Protein AF-A0A7S2RA54-F1 (afdb_monomer_lite)

Foldseek 3Di:
DDWDKDWDADVPDDPPDTDIDTPFDFDDDDDPDPPPVDPGDDLCVQKPQDPVDLFKIKGWTADPPPRDIDIDIDGDPDSVVSVVVVVVSVVVNVVNVVVVVVVVVVVVVVVVVVVVVVVVPPPDDDDDD

Organism: NCBI:txid49252

Radius of gyration: 25.5 Å; chains: 1; bounding box: 64×35×82 Å

InterPro domains:
  IPR011993 PH-like domain superfamily [G3DSA:2.30.29.30] (13-99)
  IPR012466 NECAP, PHear domain [PF07933] (18-115)

Structure (mmCIF, N/CA/C/O backbone):
data_AF-A0A7S2RA54-F1
#
_entry.id   AF-A0A7S2RA54-F1
#
loop_
_atom_site.group_PDB
_atom_site.id
_atom_site.type_symbol
_atom_site.label_atom_id
_atom_site.label_alt_id
_atom_site.label_comp_id
_atom_site.label_asym_id
_atom_site.label_entity_id
_atom_site.label_seq_id
_atom_site.pdbx_PDB_ins_code
_atom_site.Cartn_x
_atom_site.Cartn_y
_atom_site.Cartn_z
_atom_site.occupancy
_atom_site.B_iso_or_equiv
_atom_site.auth_seq_id
_atom_site.auth_comp_id
_atom_site.auth_asym_id
_atom_site.auth_atom_id
_atom_site.pdbx_PDB_model_num
ATOM 1 N N . LEU A 1 1 ? -6.257 4.579 -1.940 1.00 88.12 1 LEU A N 1
ATOM 2 C CA . LEU A 1 1 ? -6.079 4.440 -3.407 1.00 88.12 1 LEU A CA 1
ATOM 3 C C . LEU A 1 1 ? -4.590 4.332 -3.689 1.00 88.12 1 LEU A C 1
ATOM 5 O O . LEU A 1 1 ? -3.858 5.202 -3.241 1.00 88.12 1 LEU A O 1
ATOM 9 N N . ILE A 1 2 ? -4.148 3.2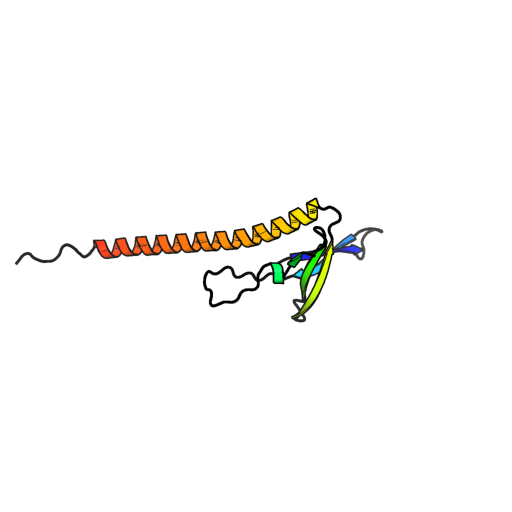96 -4.398 1.00 92.00 2 ILE A N 1
ATOM 10 C CA . ILE A 1 2 ? -2.785 3.238 -4.946 1.00 92.00 2 ILE A CA 1
ATOM 11 C C . ILE A 1 2 ? -2.874 3.563 -6.435 1.00 92.00 2 ILE A C 1
ATOM 13 O O . ILE A 1 2 ? -3.688 2.974 -7.147 1.00 92.00 2 ILE A O 1
ATOM 17 N N . GLN A 1 3 ? -2.046 4.496 -6.898 1.00 93.44 3 GLN A N 1
ATOM 18 C CA . GLN A 1 3 ? -1.928 4.859 -8.307 1.00 93.44 3 GLN A CA 1
ATOM 19 C C . GLN A 1 3 ? -0.550 4.441 -8.809 1.00 93.44 3 GLN A C 1
ATOM 21 O O . GLN A 1 3 ? 0.469 4.825 -8.239 1.00 93.44 3 GLN A O 1
ATOM 26 N N . LEU A 1 4 ? -0.527 3.642 -9.870 1.00 92.38 4 LEU A N 1
ATOM 27 C CA . LEU A 1 4 ? 0.692 3.277 -10.573 1.00 92.38 4 LEU A CA 1
ATOM 28 C C . LEU A 1 4 ? 0.856 4.260 -11.728 1.00 92.38 4 LEU A C 1
ATOM 30 O O . LEU A 1 4 ? 0.051 4.266 -12.661 1.00 92.38 4 LEU A O 1
ATOM 34 N N . MET A 1 5 ? 1.871 5.112 -11.632 1.00 93.44 5 MET A N 1
ATOM 35 C CA . MET A 1 5 ? 2.207 6.111 -12.644 1.00 93.44 5 MET A CA 1
ATOM 36 C C . MET A 1 5 ? 3.372 5.606 -13.495 1.00 93.44 5 MET A C 1
ATOM 38 O O . MET A 1 5 ? 4.239 4.878 -13.012 1.00 93.44 5 MET A O 1
ATOM 42 N N . THR A 1 6 ? 3.395 5.992 -14.764 1.00 93.12 6 THR A N 1
ATOM 43 C CA . THR A 1 6 ? 4.488 5.699 -15.693 1.00 93.12 6 THR A CA 1
ATOM 44 C C . THR A 1 6 ? 4.823 6.940 -16.506 1.00 93.12 6 THR A C 1
ATOM 46 O O . THR A 1 6 ? 3.965 7.803 -16.698 1.00 93.12 6 THR A O 1
ATOM 49 N N . ASP A 1 7 ? 6.053 7.023 -16.995 1.00 94.56 7 ASP A N 1
ATOM 50 C CA . ASP A 1 7 ? 6.456 8.076 -17.914 1.00 94.56 7 ASP A CA 1
ATOM 51 C C . ASP A 1 7 ? 6.153 7.646 -19.349 1.00 94.56 7 ASP A C 1
ATOM 53 O O . ASP A 1 7 ? 6.483 6.536 -19.773 1.00 94.56 7 ASP A O 1
ATOM 57 N N . ARG A 1 8 ? 5.547 8.544 -20.123 1.00 92.69 8 ARG A N 1
ATOM 58 C CA . ARG A 1 8 ? 5.354 8.372 -21.567 1.00 92.69 8 ARG A CA 1
ATOM 59 C C . ARG A 1 8 ? 5.936 9.559 -22.334 1.00 92.69 8 ARG A C 1
ATOM 61 O O . ARG A 1 8 ? 6.012 10.651 -21.772 1.00 92.69 8 ARG A O 1
ATOM 68 N N . PRO A 1 9 ? 6.335 9.394 -23.606 1.00 94.12 9 PRO A N 1
ATOM 69 C CA . PRO A 1 9 ? 6.763 10.517 -24.434 1.00 94.12 9 PRO A CA 1
ATOM 70 C C . PRO A 1 9 ? 5.673 11.589 -24.521 1.00 94.12 9 PRO A C 1
ATOM 72 O O . PRO A 1 9 ? 4.510 11.280 -24.792 1.00 94.12 9 PRO A O 1
ATOM 75 N N . LYS A 1 10 ? 6.049 12.849 -24.303 1.00 94.38 10 LYS A N 1
ATOM 76 C CA . LYS A 1 10 ? 5.114 13.971 -24.350 1.00 94.38 10 LYS A CA 1
ATOM 77 C C . LYS A 1 10 ? 4.795 14.327 -25.799 1.00 94.38 10 LYS A C 1
ATOM 79 O O . LYS A 1 10 ? 5.676 14.711 -26.571 1.00 94.38 10 LYS A O 1
ATOM 84 N N . VAL A 1 11 ? 3.519 14.241 -26.168 1.00 91.88 11 VAL A N 1
ATOM 85 C CA . VAL A 1 11 ? 3.065 14.590 -27.520 1.00 91.88 11 VAL A CA 1
ATOM 86 C C . VAL A 1 11 ? 3.261 16.093 -27.746 1.00 91.88 11 VAL A C 1
ATOM 88 O O . VAL A 1 11 ? 2.742 16.914 -26.995 1.00 91.88 11 VAL A O 1
ATOM 91 N N . GLY A 1 12 ? 4.035 16.455 -28.773 1.00 91.56 12 GLY A N 1
ATOM 92 C CA . GLY A 1 12 ? 4.329 17.852 -29.118 1.00 91.56 12 GLY A CA 1
ATOM 93 C C . GLY A 1 12 ? 5.389 18.536 -28.245 1.00 91.56 12 GLY A C 1
ATOM 94 O O . GLY A 1 12 ? 5.588 19.742 -28.375 1.00 91.56 12 GLY A O 1
ATOM 95 N N . GLY A 1 13 ? 6.068 17.804 -27.357 1.00 91.19 13 GLY A N 1
ATOM 96 C CA . GLY A 1 13 ? 7.206 18.328 -26.602 1.00 91.19 13 GLY A CA 1
ATOM 97 C C . GLY A 1 13 ? 8.540 18.213 -27.362 1.00 91.19 13 GLY A C 1
ATOM 98 O O . GLY A 1 13 ? 8.612 17.537 -28.392 1.00 91.19 13 GLY A O 1
ATOM 99 N N . PRO A 1 14 ? 9.621 18.846 -26.864 1.00 93.62 14 PRO A N 1
ATOM 100 C CA . PRO A 1 14 ? 10.966 18.653 -27.404 1.00 93.62 14 PRO A CA 1
ATOM 101 C C . PRO A 1 14 ? 11.373 17.167 -27.428 1.00 93.62 14 PRO A C 1
ATOM 103 O O . PRO A 1 14 ? 10.894 16.397 -26.583 1.00 93.62 14 PRO A O 1
ATOM 106 N N . PRO A 1 15 ? 12.278 16.748 -28.336 1.00 92.06 15 PRO A N 1
ATOM 107 C CA . PRO A 1 15 ? 12.786 15.379 -28.368 1.00 92.06 15 PRO A CA 1
ATOM 108 C C . PRO A 1 15 ? 13.310 14.943 -26.995 1.00 92.06 15 PRO A C 1
ATOM 110 O O . PRO A 1 15 ? 14.127 15.632 -26.389 1.00 92.06 15 PRO A O 1
ATOM 113 N N . GLY A 1 16 ? 12.812 13.810 -26.499 1.00 91.00 16 GLY A N 1
ATOM 114 C CA . GLY A 1 16 ? 13.170 13.273 -25.182 1.00 91.00 16 GLY A CA 1
ATOM 115 C C . GLY A 1 16 ? 12.330 13.786 -24.007 1.00 91.00 16 GLY A C 1
ATOM 116 O O . GLY A 1 16 ? 12.531 13.317 -22.892 1.00 91.00 16 GLY A O 1
ATOM 117 N N . SER A 1 17 ? 11.376 14.700 -24.218 1.00 93.44 17 SER A N 1
ATOM 118 C CA . SER A 1 17 ? 10.458 15.111 -23.147 1.00 93.44 17 SER A CA 1
ATOM 119 C C . SER A 1 17 ? 9.436 14.017 -22.814 1.00 93.44 17 SER A C 1
ATOM 121 O O . SER A 1 17 ? 8.819 13.421 -23.701 1.00 93.44 17 SER A O 1
ATOM 123 N N . THR A 1 18 ? 9.249 13.762 -21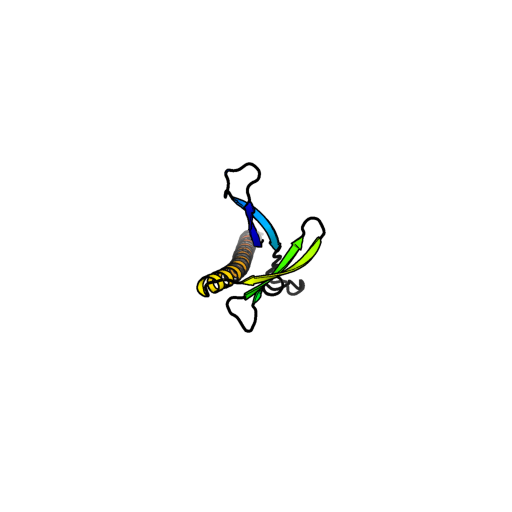.520 1.00 95.19 18 THR A N 1
ATOM 124 C CA . THR A 1 18 ? 8.277 12.803 -20.987 1.00 95.19 18 THR A CA 1
ATOM 125 C C . THR A 1 18 ? 7.203 13.509 -20.166 1.00 95.19 18 THR A C 1
ATOM 127 O O . THR A 1 18 ? 7.368 14.648 -19.723 1.00 95.19 18 THR A O 1
ATOM 130 N N . GLU A 1 19 ? 6.073 12.839 -19.984 1.00 94.69 19 GLU A N 1
ATOM 131 C CA . GLU A 1 19 ? 5.015 13.236 -19.063 1.00 94.69 19 GLU A CA 1
ATOM 132 C C . GLU A 1 19 ? 4.550 12.039 -18.235 1.00 94.69 19 GLU A C 1
ATOM 134 O O . GLU A 1 19 ? 4.594 10.896 -18.698 1.00 94.69 19 GLU A O 1
ATOM 139 N N . GLN A 1 20 ? 4.072 12.316 -17.022 1.00 95.19 20 GLN A N 1
ATOM 140 C CA . GLN A 1 20 ? 3.481 11.285 -16.184 1.00 95.19 20 GLN A CA 1
ATOM 141 C C . GLN A 1 20 ? 2.089 10.919 -16.681 1.00 95.19 20 GLN A C 1
ATOM 143 O O . GLN A 1 20 ? 1.250 11.773 -16.970 1.00 95.19 20 GLN A O 1
ATOM 148 N N . HIS A 1 21 ? 1.832 9.622 -16.720 1.00 94.12 21 HIS A N 1
ATOM 149 C CA . HIS A 1 21 ? 0.569 9.047 -17.123 1.00 94.12 21 HIS A CA 1
ATOM 150 C C . HIS A 1 21 ? 0.131 7.987 -16.120 1.00 94.12 21 HIS A C 1
ATOM 152 O O . HIS A 1 21 ? 0.930 7.170 -15.658 1.00 94.12 21 HIS A O 1
ATOM 158 N N . LEU A 1 22 ? -1.161 7.984 -15.805 1.00 92.62 22 LEU A N 1
ATOM 159 C CA . LEU A 1 22 ? -1.756 6.965 -14.958 1.00 92.62 22 LEU A CA 1
ATOM 160 C C . LEU A 1 22 ? -1.797 5.632 -15.705 1.00 92.62 22 LEU A C 1
ATOM 162 O O . LEU A 1 22 ? -2.535 5.472 -16.671 1.00 92.62 22 LEU A O 1
ATOM 166 N N . PHE A 1 23 ? -1.017 4.666 -15.240 1.00 91.44 23 PHE A N 1
ATOM 167 C CA . PHE A 1 23 ? -0.977 3.332 -15.822 1.00 91.44 23 PHE A CA 1
ATOM 168 C C . PHE A 1 23 ? -2.084 2.436 -15.263 1.00 91.44 23 PHE A C 1
ATOM 170 O O . PHE A 1 23 ? -2.803 1.799 -16.027 1.00 91.44 23 PHE A O 1
ATOM 177 N N . ALA A 1 24 ? -2.234 2.394 -13.936 1.00 91.69 24 ALA A N 1
ATOM 178 C CA . ALA A 1 24 ? -3.237 1.562 -13.276 1.00 91.69 24 ALA A CA 1
ATOM 179 C C . ALA A 1 24 ? -3.608 2.083 -11.882 1.00 91.69 24 ALA A C 1
ATOM 181 O O . ALA A 1 24 ? -2.867 2.853 -11.268 1.00 91.69 24 ALA A O 1
ATOM 182 N N . GLN A 1 25 ? -4.754 1.635 -11.366 1.00 93.50 25 GLN A N 1
ATOM 183 C CA . GLN A 1 25 ? -5.263 2.020 -10.050 1.00 93.50 25 GLN A CA 1
ATOM 184 C C . GLN A 1 25 ? -5.714 0.806 -9.241 1.00 93.50 25 GLN A C 1
ATOM 186 O O . GLN A 1 25 ? -6.308 -0.130 -9.770 1.00 93.50 25 GLN A O 1
ATOM 191 N N . CYS A 1 26 ? -5.460 0.855 -7.936 1.00 93.56 26 CYS A N 1
ATOM 192 C CA . CYS A 1 26 ? -5.953 -0.099 -6.952 1.00 93.56 26 CYS A CA 1
ATOM 193 C C . CYS A 1 26 ? -6.794 0.642 -5.905 1.00 93.56 26 CYS A C 1
ATOM 195 O O . CYS A 1 26 ? -6.291 1.449 -5.109 1.00 93.56 26 CYS A O 1
ATOM 197 N N . HIS A 1 27 ? -8.097 0.370 -5.915 1.00 91.19 27 HIS A N 1
ATOM 198 C CA . HIS A 1 27 ? -9.049 0.931 -4.966 1.00 91.19 27 HIS A CA 1
ATOM 199 C C . HIS A 1 27 ? -9.094 0.078 -3.698 1.00 91.19 27 HIS A C 1
ATOM 201 O O . HIS A 1 27 ? -9.850 -0.881 -3.601 1.00 91.19 27 HIS A O 1
ATOM 207 N N . ILE A 1 28 ? -8.277 0.450 -2.713 1.00 90.62 28 ILE A N 1
ATOM 208 C CA . ILE A 1 28 ? -8.272 -0.192 -1.396 1.00 90.62 28 ILE A CA 1
ATOM 209 C C . ILE A 1 28 ? -9.519 0.234 -0.623 1.00 90.62 28 ILE A C 1
ATOM 211 O O . ILE A 1 28 ? -9.661 1.406 -0.270 1.00 90.62 28 ILE A O 1
ATOM 215 N N . GLN A 1 29 ? -10.396 -0.729 -0.349 1.00 88.06 29 GLN A N 1
ATOM 216 C CA . GLN A 1 29 ? -11.543 -0.572 0.539 1.00 88.06 29 GLN A CA 1
ATOM 217 C C . GLN A 1 29 ? -11.274 -1.374 1.811 1.00 88.06 29 GLN A C 1
ATOM 219 O O . GLN A 1 29 ? -11.439 -2.595 1.834 1.00 88.06 29 GLN A O 1
ATOM 224 N N . LEU A 1 30 ? -10.809 -0.679 2.848 1.00 86.75 30 LEU A N 1
ATOM 225 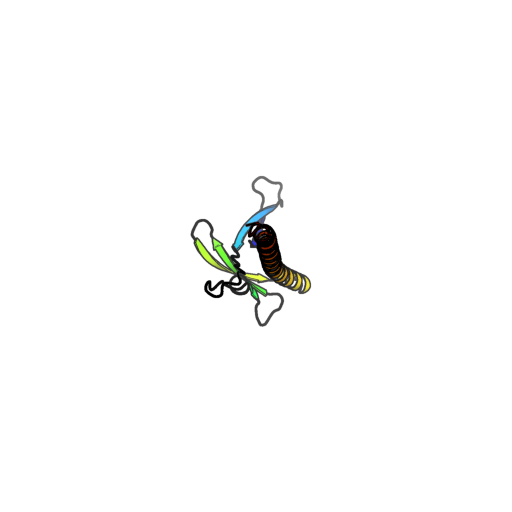C CA . LEU A 1 30 ? -10.617 -1.232 4.184 1.00 86.75 30 LEU A CA 1
ATOM 226 C C . LEU A 1 30 ? -11.722 -0.695 5.080 1.00 86.75 30 LEU A C 1
ATOM 228 O O . LEU A 1 30 ? -11.821 0.510 5.295 1.00 86.75 30 LEU A O 1
ATOM 232 N N . ASP A 1 31 ? -12.543 -1.598 5.594 1.00 80.56 31 ASP A N 1
ATOM 233 C CA . ASP A 1 31 ? -13.464 -1.290 6.677 1.00 80.56 31 ASP A CA 1
ATOM 234 C C . ASP A 1 31 ? -12.903 -1.963 7.932 1.00 80.56 31 ASP A C 1
ATOM 236 O O . ASP A 1 31 ? -12.736 -3.183 7.996 1.00 80.56 31 ASP A O 1
ATOM 240 N N . VAL A 1 32 ? -12.496 -1.123 8.881 1.00 76.69 32 VAL A N 1
ATOM 241 C CA . VAL A 1 32 ? -11.862 -1.549 10.133 1.00 76.69 32 VAL A CA 1
ATOM 242 C C . VAL A 1 32 ? -12.876 -1.607 11.285 1.00 76.69 32 VAL A C 1
ATOM 244 O O . VAL A 1 32 ? -12.493 -1.745 12.445 1.00 76.69 32 VAL A O 1
ATOM 247 N N . SER A 1 33 ? -14.175 -1.486 10.984 1.00 72.88 33 SER A N 1
ATOM 248 C CA . SER A 1 33 ? -15.208 -1.471 12.014 1.00 72.88 33 SER A CA 1
ATOM 249 C C . SER A 1 33 ? -15.145 -2.712 12.908 1.00 72.88 33 SER A C 1
ATOM 251 O O . SER A 1 33 ? -14.824 -3.822 12.489 1.00 72.88 33 SER A O 1
ATOM 253 N N . ILE A 1 34 ? -15.466 -2.496 14.183 1.00 66.31 34 ILE A N 1
ATOM 254 C CA . ILE A 1 34 ? -15.468 -3.530 15.231 1.00 66.31 34 ILE A CA 1
ATOM 255 C C . ILE A 1 34 ? -16.599 -4.552 15.001 1.00 66.31 34 ILE A C 1
ATOM 257 O O . ILE A 1 34 ? -16.640 -5.611 15.629 1.00 66.31 34 ILE A O 1
ATOM 261 N N . ASP A 1 35 ? -17.528 -4.247 14.097 1.00 69.44 35 ASP A N 1
ATOM 262 C CA . ASP A 1 35 ? -18.665 -5.096 13.795 1.00 69.44 35 ASP A CA 1
ATOM 263 C C . ASP A 1 35 ? -18.233 -6.342 13.008 1.00 69.44 35 ASP A C 1
ATOM 265 O O . ASP A 1 35 ? -18.137 -6.354 11.781 1.00 69.44 35 ASP A O 1
ATOM 269 N N . SER A 1 36 ? -18.020 -7.426 13.754 1.00 64.06 36 SER A N 1
ATOM 270 C CA . SER A 1 36 ? -17.693 -8.763 13.245 1.00 64.06 36 SER A CA 1
ATOM 271 C C . SER A 1 36 ? -18.657 -9.307 12.179 1.00 64.06 36 SER A C 1
ATOM 273 O O . SER A 1 36 ? -18.327 -10.286 11.506 1.00 64.06 36 SER A O 1
ATOM 275 N N . SER A 1 37 ? -19.836 -8.700 12.003 1.00 67.69 37 SER A N 1
ATOM 276 C CA . SER A 1 37 ? -20.820 -9.132 11.011 1.00 67.69 37 SER A CA 1
ATOM 277 C C . SER A 1 37 ? -20.501 -8.679 9.577 1.00 67.69 37 SER A C 1
ATOM 279 O O . SER A 1 37 ? -20.974 -9.304 8.623 1.00 67.69 37 SER A O 1
ATOM 281 N N . LYS A 1 38 ? -19.619 -7.687 9.379 1.00 67.62 38 LYS A N 1
ATOM 282 C CA . LYS A 1 38 ? -19.076 -7.338 8.057 1.00 67.62 38 LYS A CA 1
ATOM 283 C C . LYS A 1 38 ? -17.731 -8.032 7.846 1.00 67.62 38 LYS A C 1
ATOM 285 O O . LYS A 1 38 ? -16.714 -7.630 8.399 1.00 67.62 38 LYS A O 1
ATOM 290 N N . ARG A 1 39 ? -17.687 -9.069 6.998 1.00 60.91 39 ARG A N 1
ATOM 291 C CA . ARG A 1 39 ? -16.404 -9.620 6.523 1.00 60.91 39 ARG A CA 1
ATOM 292 C C . ARG A 1 39 ? -15.745 -8.628 5.572 1.00 60.91 39 ARG A C 1
ATOM 294 O O . ARG A 1 39 ? -16.093 -8.563 4.395 1.00 60.91 39 ARG A O 1
ATOM 301 N N . THR A 1 40 ? -14.789 -7.870 6.085 1.00 77.19 40 THR A N 1
ATOM 302 C CA . THR A 1 40 ? -13.985 -6.940 5.298 1.00 77.19 40 THR A CA 1
ATOM 303 C C . THR A 1 40 ? -12.726 -7.646 4.812 1.00 77.19 40 THR A C 1
ATOM 305 O O . THR A 1 40 ? -12.255 -8.624 5.398 1.00 77.19 40 THR A O 1
ATOM 308 N N . LYS A 1 41 ? -12.229 -7.220 3.652 1.00 89.12 41 LYS A N 1
ATOM 309 C CA . LYS A 1 41 ? -11.042 -7.824 3.051 1.00 89.12 41 LYS A CA 1
ATOM 310 C C . LYS A 1 41 ? -9.801 -7.185 3.684 1.00 89.12 41 LYS A C 1
ATOM 312 O O . LYS A 1 41 ? -9.760 -5.956 3.740 1.00 89.12 41 LYS A O 1
ATOM 317 N N . PRO A 1 42 ? -8.814 -7.970 4.150 1.00 90.62 42 PRO A N 1
ATOM 318 C CA . PRO A 1 42 ? -7.605 -7.422 4.760 1.00 90.62 42 PRO A CA 1
ATOM 319 C C . PRO A 1 42 ? -6.739 -6.704 3.713 1.00 90.62 42 PRO A C 1
ATOM 321 O O . PRO A 1 42 ? -6.966 -6.851 2.508 1.00 90.62 42 PRO A O 1
ATOM 324 N N . MET A 1 43 ? -5.725 -5.954 4.155 1.00 92.50 43 MET A N 1
ATOM 325 C CA . MET A 1 43 ? -4.789 -5.262 3.255 1.00 92.50 43 MET A CA 1
ATOM 326 C C . MET A 1 43 ? -4.170 -6.221 2.224 1.00 92.50 43 MET A C 1
ATOM 328 O O . MET A 1 43 ? -4.059 -5.882 1.045 1.00 92.50 43 MET A O 1
ATOM 332 N N . GLU A 1 44 ? -3.863 -7.448 2.643 1.00 92.88 44 GLU A N 1
ATOM 333 C CA . GLU A 1 44 ? -3.277 -8.511 1.824 1.00 92.88 44 GLU A CA 1
ATOM 334 C C . GLU A 1 44 ? -4.150 -8.918 0.631 1.00 92.88 44 GLU A C 1
ATOM 336 O O . GLU A 1 44 ? -3.631 -9.419 -0.360 1.00 92.88 44 GLU A O 1
ATOM 341 N N . PHE A 1 45 ? -5.466 -8.678 0.682 1.00 93.19 45 PHE A N 1
ATOM 342 C CA . PHE A 1 45 ? -6.339 -8.914 -0.469 1.00 93.19 45 PHE A CA 1
ATOM 343 C C . PHE A 1 45 ? -6.044 -7.954 -1.631 1.00 93.19 45 PHE A C 1
ATOM 345 O O . PHE A 1 45 ? -6.233 -8.298 -2.800 1.00 93.19 45 PHE A O 1
ATOM 352 N N . TRP A 1 46 ? -5.631 -6.729 -1.307 1.00 94.88 46 TRP A N 1
ATOM 353 C CA . TRP A 1 46 ? -5.347 -5.680 -2.281 1.00 94.88 46 TRP A CA 1
ATOM 354 C C . TRP A 1 46 ? -3.879 -5.678 -2.694 1.00 94.88 46 TRP A C 1
ATOM 356 O O . TRP A 1 46 ? -3.575 -5.456 -3.868 1.00 94.88 46 TRP A O 1
ATOM 366 N N . VAL A 1 47 ? -2.982 -5.923 -1.735 1.00 96.12 47 VAL A N 1
ATOM 367 C CA . VAL A 1 47 ? -1.534 -5.952 -1.946 1.00 96.12 47 VAL A CA 1
ATOM 368 C C . VAL A 1 47 ? -0.930 -7.158 -1.240 1.00 96.12 47 VAL A C 1
ATOM 370 O O . VAL A 1 47 ? -0.744 -7.160 -0.025 1.00 96.12 47 VAL A O 1
ATOM 373 N N . GLU A 1 48 ? -0.562 -8.168 -2.015 1.00 96.12 48 GLU A N 1
ATOM 374 C CA . GLU A 1 48 ? 0.068 -9.380 -1.510 1.00 96.12 48 GLU A CA 1
ATOM 375 C C . GLU A 1 48 ? 1.590 -9.271 -1.620 1.00 96.12 48 GLU A C 1
ATOM 377 O O . GLU A 1 48 ? 2.140 -8.890 -2.654 1.00 96.12 48 GLU A O 1
ATOM 382 N N . LYS A 1 49 ? 2.307 -9.610 -0.549 1.00 95.94 49 LYS A N 1
ATOM 383 C CA . LYS A 1 49 ? 3.769 -9.690 -0.584 1.00 95.94 49 LYS A CA 1
ATOM 384 C C . LYS A 1 49 ? 4.193 -11.059 -1.115 1.00 95.94 49 LYS A C 1
ATOM 386 O O . LYS A 1 49 ? 3.726 -12.077 -0.614 1.00 95.94 49 LYS A O 1
ATOM 391 N N . VAL A 1 50 ? 5.156 -11.091 -2.036 1.00 95.56 50 VAL A N 1
ATOM 392 C CA . VAL A 1 50 ? 5.725 -12.358 -2.515 1.00 95.56 50 VAL A CA 1
ATOM 393 C C . VAL A 1 50 ? 6.532 -13.039 -1.393 1.00 95.56 50 VAL A C 1
ATOM 395 O O . VAL A 1 50 ? 7.236 -12.388 -0.615 1.00 95.56 50 VAL A O 1
ATOM 398 N N . THR A 1 51 ? 6.401 -14.358 -1.263 1.00 92.00 51 THR A N 1
ATOM 399 C CA . THR A 1 51 ? 6.948 -15.137 -0.137 1.00 92.00 51 THR A CA 1
ATOM 400 C C . THR A 1 51 ? 8.468 -15.288 -0.175 1.00 92.00 51 THR A C 1
ATOM 402 O O . THR A 1 51 ? 9.118 -15.208 0.867 1.00 92.00 51 THR A O 1
ATOM 405 N N . ASP A 1 52 ? 9.046 -15.460 -1.360 1.00 92.56 52 ASP A N 1
ATOM 406 C CA . ASP A 1 52 ? 10.481 -15.678 -1.572 1.00 92.56 52 ASP A CA 1
ATOM 407 C C . ASP A 1 52 ? 11.293 -14.372 -1.660 1.00 92.56 52 ASP A C 1
ATOM 409 O O . ASP A 1 52 ? 12.519 -14.377 -1.528 1.00 92.56 52 ASP A O 1
ATOM 413 N N . SER A 1 53 ? 10.620 -13.232 -1.829 1.00 92.19 53 SER A N 1
ATOM 414 C CA . SER A 1 53 ? 11.254 -11.939 -2.049 1.00 92.19 53 SER A CA 1
ATOM 415 C C . SER A 1 53 ? 10.633 -10.844 -1.201 1.00 92.19 53 SER A C 1
ATOM 417 O O . SER A 1 53 ? 9.435 -10.588 -1.212 1.00 92.19 53 SER A O 1
ATOM 419 N N . SER A 1 54 ? 11.480 -10.083 -0.513 1.00 94.25 54 SER A N 1
ATOM 420 C CA . SER A 1 54 ? 11.030 -8.864 0.157 1.00 94.25 54 SER A CA 1
ATOM 421 C C . SER A 1 54 ? 10.872 -7.667 -0.779 1.00 94.25 54 SER A C 1
ATOM 423 O O . SER A 1 54 ? 10.528 -6.602 -0.285 1.00 94.25 54 SER A O 1
ATOM 425 N N . ARG A 1 55 ? 11.203 -7.801 -2.072 1.00 96.38 55 ARG A N 1
ATOM 426 C CA . ARG A 1 55 ? 11.180 -6.701 -3.054 1.00 96.38 55 ARG A CA 1
ATOM 427 C C . ARG A 1 55 ? 10.003 -6.751 -4.016 1.00 96.38 55 ARG A C 1
ATOM 429 O O . ARG A 1 55 ? 9.787 -5.766 -4.714 1.00 96.38 55 ARG A O 1
ATOM 436 N N . TYR A 1 56 ? 9.283 -7.868 -4.067 1.00 97.19 56 TYR A N 1
ATOM 437 C CA . TYR A 1 56 ? 8.180 -8.057 -4.998 1.00 97.19 56 TYR A CA 1
ATOM 438 C C . TYR A 1 56 ? 6.846 -8.114 -4.261 1.00 97.19 56 TYR A C 1
ATOM 440 O O . TYR A 1 56 ? 6.739 -8.685 -3.172 1.00 97.19 56 TYR A O 1
ATOM 448 N N . PHE A 1 57 ? 5.834 -7.521 -4.881 1.00 97.44 57 PHE A N 1
ATOM 449 C CA . PHE A 1 57 ? 4.455 -7.506 -4.409 1.00 97.44 57 PHE A CA 1
ATOM 450 C C . PHE A 1 57 ? 3.522 -7.728 -5.596 1.00 97.44 57 PHE A C 1
ATOM 452 O O . PHE A 1 57 ? 3.875 -7.419 -6.733 1.00 97.44 57 PHE A O 1
ATOM 459 N N . VAL A 1 58 ? 2.325 -8.226 -5.334 1.00 96.94 58 VAL A N 1
ATOM 460 C CA . VAL A 1 58 ? 1.241 -8.338 -6.304 1.00 96.94 58 VAL A CA 1
ATOM 461 C C . VAL A 1 58 ? 0.147 -7.370 -5.883 1.00 96.94 58 VAL A C 1
ATOM 463 O O . VAL A 1 58 ? -0.347 -7.433 -4.762 1.00 96.94 58 VAL A O 1
ATOM 466 N N . ILE A 1 59 ? -0.222 -6.456 -6.775 1.00 96.44 59 ILE A N 1
ATOM 467 C CA . ILE A 1 59 ? -1.278 -5.470 -6.549 1.00 96.44 59 ILE A CA 1
ATOM 468 C C . ILE A 1 59 ? -2.495 -5.852 -7.378 1.00 96.44 59 ILE A C 1
ATOM 470 O O . ILE A 1 59 ? -2.398 -6.056 -8.592 1.00 96.44 59 ILE A O 1
ATOM 474 N N . ARG A 1 60 ? -3.657 -5.894 -6.729 1.00 95.25 60 ARG A N 1
ATOM 475 C CA . ARG A 1 60 ? -4.951 -6.029 -7.394 1.00 95.25 60 ARG A CA 1
ATOM 476 C C . ARG A 1 60 ? -5.388 -4.673 -7.934 1.00 95.25 60 ARG A C 1
ATOM 478 O O . ARG A 1 60 ? -5.662 -3.757 -7.163 1.00 95.25 60 ARG A O 1
ATOM 485 N N . ILE A 1 61 ? -5.472 -4.541 -9.248 1.00 94.81 61 ILE A N 1
ATOM 486 C CA . ILE A 1 61 ? -5.957 -3.329 -9.907 1.00 94.81 61 ILE A CA 1
ATOM 487 C C . ILE A 1 61 ? -7.403 -3.504 -10.362 1.00 94.81 61 ILE A C 1
ATOM 489 O O . ILE A 1 61 ? -7.837 -4.615 -10.669 1.00 94.81 61 ILE A O 1
ATOM 493 N N . SER A 1 62 ? -8.132 -2.397 -10.430 1.00 90.56 62 SER A N 1
ATOM 494 C CA . SER A 1 62 ? -9.487 -2.351 -10.970 1.00 90.56 62 SER A CA 1
ATOM 495 C C . SER A 1 62 ? -9.601 -1.212 -11.972 1.00 90.56 62 SER A C 1
ATOM 497 O O . SER A 1 62 ? -9.217 -0.080 -11.675 1.00 90.56 62 SER A O 1
ATOM 499 N N . ASP A 1 63 ? -10.154 -1.497 -13.143 1.00 86.12 63 ASP A N 1
ATOM 500 C CA . ASP A 1 63 ? -10.523 -0.470 -14.107 1.00 86.12 63 ASP A CA 1
ATOM 501 C C . ASP A 1 63 ? -11.838 0.185 -13.671 1.00 86.12 63 ASP A C 1
ATOM 503 O O . ASP A 1 63 ? -12.882 -0.467 -13.608 1.00 86.12 63 ASP A O 1
ATOM 507 N N . ALA A 1 64 ? -11.782 1.485 -13.378 1.00 75.38 64 ALA A N 1
ATOM 508 C CA . ALA A 1 64 ? -12.934 2.259 -12.933 1.00 75.38 64 ALA A CA 1
ATOM 509 C C . ALA A 1 64 ? -14.056 2.340 -13.985 1.00 75.38 64 ALA A C 1
ATOM 511 O O . ALA A 1 64 ? -15.213 2.519 -13.613 1.00 75.38 64 ALA A O 1
ATOM 512 N N . GLN A 1 65 ? -13.741 2.214 -15.280 1.00 82.06 65 GLN A N 1
ATOM 513 C CA . GLN A 1 65 ? -14.729 2.315 -16.360 1.00 82.06 65 GLN A CA 1
ATOM 514 C C . GLN A 1 65 ? -15.382 0.971 -16.671 1.00 82.06 65 GLN A C 1
ATOM 516 O O . GLN A 1 65 ? -16.587 0.904 -16.900 1.00 82.06 65 GLN A O 1
ATOM 521 N N . THR A 1 66 ? -14.591 -0.102 -16.701 1.00 85.38 66 THR A N 1
ATOM 522 C CA . THR A 1 66 ? -15.075 -1.422 -17.134 1.00 85.38 66 THR A CA 1
ATOM 523 C C . THR A 1 66 ? -15.390 -2.372 -15.982 1.00 85.38 66 THR A C 1
ATOM 525 O O . THR A 1 66 ? -15.984 -3.425 -16.214 1.00 85.38 66 THR A O 1
ATOM 528 N N . GLY A 1 67 ? -14.978 -2.045 -14.752 1.00 83.00 67 GLY A N 1
ATOM 529 C CA . GLY A 1 67 ? -15.101 -2.917 -13.581 1.00 83.00 67 GLY A CA 1
ATOM 530 C C . GLY A 1 67 ? -14.215 -4.165 -13.647 1.00 83.00 67 GLY A C 1
ATOM 531 O O . GLY A 1 67 ? -14.329 -5.045 -12.796 1.00 83.00 67 GLY A O 1
ATOM 532 N N . ARG A 1 68 ? -13.345 -4.272 -14.659 1.00 89.25 68 ARG A N 1
ATOM 533 C CA . ARG A 1 68 ? -12.427 -5.401 -14.813 1.00 89.25 68 ARG A CA 1
ATOM 534 C C . ARG A 1 68 ? -11.335 -5.335 -13.763 1.00 89.25 68 ARG A C 1
ATOM 536 O O . ARG A 1 68 ? -10.810 -4.266 -13.459 1.00 89.25 68 ARG A O 1
ATOM 543 N N . GLU A 1 69 ? -10.953 -6.502 -13.271 1.00 91.44 69 GLU A N 1
ATOM 544 C CA . GLU A 1 69 ? -9.876 -6.646 -12.303 1.00 91.44 69 GLU A CA 1
ATOM 545 C C . GLU A 1 69 ? -8.709 -7.411 -12.919 1.00 91.44 69 GLU A C 1
ATOM 547 O O . GLU A 1 69 ? -8.895 -8.329 -13.721 1.00 91.44 69 GLU A O 1
ATOM 552 N N . ALA A 1 70 ? -7.499 -7.032 -12.528 1.00 94.31 70 ALA A N 1
ATOM 553 C CA . ALA A 1 70 ? -6.278 -7.729 -12.900 1.00 94.31 70 ALA A CA 1
ATOM 554 C C . ALA A 1 70 ? -5.266 -7.678 -11.752 1.00 94.31 70 ALA A C 1
ATOM 556 O O . ALA A 1 70 ? -5.405 -6.900 -10.807 1.00 94.31 70 ALA A O 1
ATOM 557 N N . PHE A 1 71 ? -4.232 -8.507 -11.845 1.00 95.50 71 PHE A N 1
ATOM 558 C CA . PHE A 1 71 ? -3.132 -8.535 -10.889 1.00 95.50 71 PHE A CA 1
ATOM 559 C C . PHE A 1 71 ? -1.849 -8.078 -11.573 1.00 95.50 71 PHE A C 1
ATOM 561 O O . PHE A 1 71 ? -1.516 -8.556 -12.657 1.00 95.50 71 PHE A O 1
ATOM 568 N N . ILE A 1 72 ? -1.131 -7.156 -10.936 1.00 95.12 72 ILE A N 1
ATOM 569 C CA . ILE A 1 72 ? 0.137 -6.622 -11.429 1.00 95.12 72 ILE A CA 1
ATOM 570 C C . ILE A 1 72 ? 1.227 -6.911 -10.407 1.00 95.12 72 ILE A C 1
ATOM 572 O O . ILE A 1 72 ? 1.128 -6.505 -9.250 1.00 95.12 72 ILE A O 1
ATOM 576 N N . GLY A 1 73 ? 2.287 -7.583 -10.851 1.00 95.94 73 GLY A N 1
ATOM 577 C CA . GLY A 1 73 ? 3.514 -7.712 -10.076 1.00 95.94 73 GLY A CA 1
ATOM 578 C C . GLY A 1 73 ? 4.301 -6.404 -10.104 1.00 95.94 73 GLY A C 1
ATOM 579 O O . GLY A 1 73 ? 4.622 -5.901 -11.180 1.00 95.94 73 GLY A O 1
ATOM 580 N N . ILE A 1 74 ? 4.631 -5.868 -8.934 1.00 95.31 74 ILE A N 1
ATOM 581 C CA . ILE A 1 74 ? 5.539 -4.731 -8.783 1.00 95.31 74 ILE A CA 1
ATOM 582 C C . ILE A 1 74 ? 6.825 -5.172 -8.093 1.00 95.31 74 ILE A C 1
ATOM 584 O O . ILE A 1 74 ? 6.822 -6.059 -7.237 1.00 95.31 74 ILE A O 1
ATOM 588 N N . GLY A 1 75 ? 7.932 -4.539 -8.470 1.00 96.06 75 GLY A N 1
ATOM 589 C CA . GLY A 1 75 ? 9.251 -4.825 -7.929 1.00 96.06 75 GLY A CA 1
ATOM 590 C C . GLY A 1 75 ? 10.022 -3.550 -7.650 1.00 96.06 75 GLY A C 1
ATOM 591 O O . GLY A 1 75 ? 10.107 -2.674 -8.507 1.00 96.06 75 GL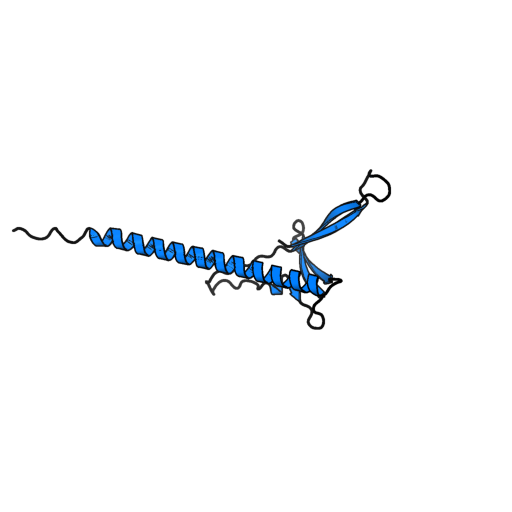Y A O 1
ATOM 592 N N . PHE A 1 76 ? 10.612 -3.466 -6.464 1.00 96.75 76 PHE A N 1
ATOM 593 C CA . PHE A 1 76 ? 11.518 -2.380 -6.110 1.00 96.75 76 PHE A CA 1
ATOM 594 C C . PHE A 1 76 ? 12.960 -2.789 -6.395 1.00 96.75 76 PHE A C 1
ATOM 596 O O . PHE A 1 76 ? 13.358 -3.930 -6.143 1.00 96.75 76 PHE A O 1
ATOM 603 N N . ARG A 1 77 ? 13.760 -1.844 -6.897 1.00 96.06 77 ARG A N 1
ATOM 604 C CA . ARG A 1 77 ? 15.193 -2.066 -7.119 1.00 96.06 77 ARG A CA 1
ATOM 605 C C . ARG A 1 77 ? 15.909 -2.257 -5.782 1.00 96.06 77 ARG A C 1
ATOM 607 O O . ARG A 1 77 ? 16.564 -3.285 -5.583 1.00 96.06 77 ARG A O 1
ATOM 614 N N . GLU A 1 78 ? 15.694 -1.330 -4.852 1.00 96.44 78 GLU A N 1
ATOM 615 C CA . GLU A 1 78 ? 16.280 -1.368 -3.516 1.00 96.44 78 GLU A CA 1
ATOM 616 C C . GLU A 1 78 ? 15.346 -2.008 -2.485 1.00 96.44 78 GLU A C 1
ATOM 618 O O . GLU A 1 78 ? 14.121 -1.862 -2.503 1.00 96.44 78 GLU A O 1
ATOM 623 N N . ARG A 1 79 ? 15.943 -2.746 -1.544 1.00 95.19 79 ARG A N 1
ATOM 624 C CA . ARG A 1 79 ? 15.201 -3.426 -0.469 1.00 95.19 79 ARG A CA 1
ATOM 625 C C . ARG A 1 79 ? 14.617 -2.438 0.544 1.00 95.19 79 ARG A C 1
ATOM 627 O O . ARG A 1 79 ? 13.594 -2.734 1.161 1.00 95.19 79 ARG A O 1
ATOM 634 N N . THR A 1 80 ? 15.259 -1.285 0.704 1.00 97.12 80 THR A N 1
ATOM 635 C CA . THR A 1 80 ? 14.791 -0.176 1.541 1.00 97.12 80 THR A CA 1
ATOM 636 C C . THR A 1 80 ? 13.474 0.379 1.020 1.00 97.12 80 THR A C 1
ATOM 638 O O . THR A 1 80 ? 12.529 0.496 1.791 1.00 97.12 80 THR A O 1
ATOM 641 N N . ASP A 1 81 ? 13.357 0.597 -0.290 1.00 97.38 81 ASP A N 1
ATOM 642 C CA . ASP A 1 81 ? 12.143 1.151 -0.901 1.00 97.38 81 ASP A CA 1
ATOM 643 C C . ASP A 1 81 ? 10.965 0.185 -0.773 1.00 97.38 81 ASP A C 1
ATOM 645 O O . ASP A 1 81 ? 9.866 0.583 -0.391 1.00 97.38 81 ASP A O 1
ATOM 649 N N . ALA A 1 82 ? 11.214 -1.112 -0.984 1.00 97.31 82 ALA A N 1
ATOM 650 C CA . ALA A 1 82 ? 10.216 -2.150 -0.738 1.00 97.31 82 ALA A CA 1
ATOM 651 C C . ALA A 1 82 ? 9.743 -2.181 0.723 1.00 97.31 82 ALA A C 1
ATOM 653 O O . ALA A 1 82 ? 8.568 -2.413 1.010 1.00 97.31 82 ALA A O 1
ATOM 654 N N . THR A 1 83 ? 10.672 -1.966 1.658 1.00 96.62 83 THR A N 1
ATOM 655 C CA . THR A 1 83 ? 10.371 -1.931 3.092 1.00 96.62 83 THR A CA 1
ATOM 656 C C . THR A 1 83 ? 9.536 -0.703 3.436 1.00 96.62 83 THR A C 1
ATOM 658 O O . THR A 1 83 ? 8.521 -0.846 4.114 1.00 96.62 83 THR A O 1
ATOM 661 N N . ASN A 1 84 ? 9.900 0.466 2.904 1.00 97.25 84 ASN A N 1
ATOM 662 C CA . ASN A 1 84 ? 9.140 1.704 3.059 1.00 97.25 84 ASN A CA 1
ATOM 663 C C . ASN A 1 84 ? 7.719 1.542 2.518 1.00 97.25 84 ASN A C 1
ATOM 665 O O . ASN A 1 84 ? 6.768 1.843 3.228 1.00 97.25 84 ASN A O 1
ATOM 669 N N . PHE A 1 85 ? 7.562 0.974 1.318 1.00 96.50 85 PHE A N 1
ATOM 670 C CA . PHE A 1 85 ? 6.248 0.690 0.743 1.00 96.50 85 PHE A CA 1
ATOM 671 C C . PHE A 1 85 ? 5.398 -0.193 1.663 1.00 96.50 85 PHE A C 1
ATOM 673 O O . PHE A 1 85 ? 4.256 0.150 1.967 1.00 96.50 85 PHE A O 1
ATOM 680 N N . LYS A 1 86 ? 5.964 -1.293 2.177 1.00 95.56 86 LYS A N 1
ATOM 681 C CA . LYS A 1 86 ? 5.264 -2.162 3.131 1.00 95.56 86 LYS A CA 1
ATOM 682 C C . LYS A 1 86 ? 4.853 -1.405 4.401 1.00 95.56 86 LYS A C 1
ATOM 684 O O . LYS A 1 86 ? 3.720 -1.558 4.850 1.00 95.56 86 LYS A O 1
ATOM 689 N N . MET A 1 87 ? 5.756 -0.616 4.980 1.00 96.62 87 MET A N 1
ATOM 690 C CA . MET A 1 87 ? 5.475 0.164 6.189 1.00 96.62 87 MET A CA 1
ATOM 691 C C . MET A 1 87 ? 4.380 1.202 5.942 1.00 96.62 87 MET A C 1
ATOM 693 O O . MET A 1 87 ? 3.492 1.335 6.774 1.00 96.62 87 MET A O 1
ATOM 697 N N . SER A 1 88 ? 4.372 1.870 4.786 1.00 96.19 88 SER A N 1
ATOM 698 C CA . SER A 1 88 ? 3.311 2.815 4.421 1.00 96.19 88 SER A CA 1
ATOM 699 C C . SER A 1 88 ? 1.932 2.153 4.343 1.00 96.19 88 SER A C 1
ATOM 701 O O . SER A 1 88 ? 0.950 2.760 4.761 1.00 96.19 88 SER A O 1
ATOM 703 N N . LEU A 1 89 ? 1.837 0.907 3.860 1.00 95.06 89 LEU A N 1
ATOM 704 C CA . LEU A 1 89 ? 0.571 0.159 3.862 1.00 95.06 89 LEU A CA 1
ATOM 705 C C . LEU A 1 89 ? 0.097 -0.156 5.285 1.00 95.06 89 LEU A C 1
ATOM 707 O O . LEU A 1 89 ? -1.083 0.007 5.591 1.00 95.06 89 LEU A O 1
ATOM 711 N N . GLN A 1 90 ? 1.013 -0.588 6.153 1.00 94.19 90 GLN A N 1
ATOM 712 C CA . GLN A 1 90 ? 0.705 -0.884 7.555 1.00 94.19 90 GLN A CA 1
ATOM 713 C C . GLN A 1 90 ? 0.303 0.378 8.320 1.00 94.19 90 GLN A C 1
ATOM 715 O O . GLN A 1 90 ? -0.660 0.356 9.080 1.00 94.19 90 GLN A O 1
ATOM 720 N N . GLU A 1 91 ? 1.004 1.486 8.089 1.00 95.38 91 GLU A N 1
ATOM 721 C CA . GLU A 1 91 ? 0.692 2.775 8.698 1.00 95.38 91 GLU A CA 1
ATOM 722 C C . GLU A 1 91 ? -0.682 3.278 8.256 1.00 95.38 91 GLU A C 1
ATOM 724 O O . GLU A 1 91 ? -1.471 3.711 9.089 1.00 95.38 91 GLU A O 1
ATOM 729 N N . TYR A 1 92 ? -1.016 3.146 6.969 1.00 93.25 92 TYR A N 1
ATOM 730 C CA . TYR A 1 92 ? -2.348 3.485 6.474 1.00 93.25 92 TYR A CA 1
ATOM 731 C C . TYR A 1 92 ? -3.440 2.665 7.170 1.00 93.25 92 TYR A C 1
ATOM 733 O O . TYR A 1 92 ? -4.434 3.220 7.632 1.00 93.25 92 TYR A O 1
ATOM 741 N N . GLU A 1 93 ? -3.243 1.354 7.305 1.00 91.94 93 GLU A N 1
ATOM 742 C CA . GLU A 1 93 ? -4.192 0.496 8.012 1.00 91.94 93 GLU A CA 1
ATOM 743 C C . GLU A 1 93 ? -4.330 0.893 9.493 1.00 91.94 93 GLU A C 1
ATOM 745 O O . GLU A 1 93 ? -5.443 1.017 10.004 1.00 91.94 93 GLU A O 1
ATOM 750 N N . ASN A 1 94 ? -3.211 1.147 10.177 1.00 92.44 94 ASN A N 1
ATOM 751 C CA . ASN A 1 94 ? -3.183 1.575 11.576 1.00 92.44 94 ASN A CA 1
ATOM 752 C C . ASN A 1 94 ? -3.852 2.932 11.787 1.00 92.44 94 ASN A C 1
ATOM 754 O O . ASN A 1 94 ? -4.597 3.096 12.751 1.00 92.44 94 ASN A O 1
ATOM 758 N N . SER A 1 95 ? -3.622 3.878 10.880 1.00 93.06 95 SER A N 1
ATOM 759 C CA . SER A 1 95 ? -4.240 5.200 10.899 1.00 93.06 95 SER A CA 1
ATOM 760 C C . SER A 1 95 ? -5.766 5.088 10.891 1.00 93.06 95 SER A C 1
ATOM 762 O O . SER A 1 95 ? -6.414 5.652 11.772 1.00 93.06 95 SER A O 1
ATOM 764 N N . LEU A 1 96 ? -6.331 4.246 10.015 1.00 91.00 96 LEU A N 1
ATOM 765 C CA . LEU A 1 96 ? -7.773 3.972 9.980 1.00 91.00 96 LEU A CA 1
ATOM 766 C C . LEU A 1 96 ? -8.280 3.357 11.295 1.00 91.00 96 LEU A C 1
ATOM 768 O O . LEU A 1 96 ? -9.326 3.756 11.808 1.00 91.00 96 LEU A O 1
ATOM 772 N N . ARG A 1 97 ? -7.536 2.406 11.884 1.00 89.25 97 ARG A N 1
ATOM 773 C CA . ARG A 1 97 ? -7.907 1.816 13.188 1.00 89.25 97 ARG A CA 1
ATOM 774 C C . ARG A 1 97 ? -7.932 2.869 14.293 1.00 89.25 97 ARG A C 1
ATOM 776 O O . ARG A 1 97 ? -8.804 2.847 15.160 1.00 89.25 97 ARG A O 1
ATOM 783 N N . ASN A 1 98 ? -6.937 3.747 14.298 1.00 91.56 98 ASN A N 1
ATOM 784 C CA . ASN A 1 98 ? -6.763 4.763 15.325 1.00 91.56 98 ASN A CA 1
ATOM 785 C C . ASN A 1 98 ? -7.850 5.832 15.229 1.00 91.56 98 ASN A C 1
ATOM 787 O O . ASN A 1 98 ? -8.410 6.204 16.258 1.00 91.56 98 ASN A O 1
ATOM 791 N N . GLU A 1 99 ? -8.203 6.258 14.016 1.00 90.94 99 GLU A N 1
ATOM 792 C CA . GLU A 1 99 ? -9.310 7.184 13.770 1.00 90.94 99 GLU A CA 1
ATOM 793 C C . GLU A 1 99 ? -10.633 6.625 14.308 1.00 90.94 99 GLU A C 1
ATOM 795 O O . GLU A 1 99 ? -11.345 7.300 15.052 1.00 90.94 99 GLU A O 1
ATOM 800 N N . GLN A 1 100 ? -10.926 5.352 14.036 1.00 87.81 100 GLN A N 1
ATOM 801 C CA . GLN A 1 100 ? -12.134 4.711 14.552 1.00 87.81 100 GLN A CA 1
ATOM 802 C C . GLN A 1 100 ? -12.149 4.590 16.078 1.00 87.81 100 GLN A C 1
ATOM 804 O O . GLN A 1 100 ? -13.184 4.828 16.699 1.00 87.81 100 GLN A O 1
ATOM 809 N N . LYS A 1 101 ? -11.017 4.235 16.698 1.00 89.44 101 LYS A N 1
ATOM 810 C CA . LYS A 1 101 ? -10.897 4.184 18.164 1.00 89.44 101 LYS A CA 1
ATOM 811 C C . LYS A 1 101 ? -11.109 5.558 18.788 1.00 89.44 101 LYS A C 1
ATOM 813 O O . LYS A 1 101 ? -11.853 5.664 19.758 1.00 89.44 101 LYS A O 1
ATOM 818 N N . ALA A 1 102 ? -10.488 6.593 18.222 1.00 91.25 102 ALA A N 1
ATOM 819 C CA . ALA A 1 102 ? -10.648 7.968 18.678 1.00 91.25 102 ALA A CA 1
ATOM 820 C C . ALA A 1 102 ? -12.119 8.399 18.588 1.00 91.25 102 ALA A C 1
ATOM 822 O O . ALA A 1 102 ? -12.688 8.851 19.580 1.00 91.25 102 ALA A O 1
ATOM 823 N N . HIS A 1 103 ? -12.772 8.146 17.452 1.00 89.44 103 HIS A N 1
ATOM 824 C CA . HIS A 1 103 ? -14.191 8.437 17.264 1.00 89.44 103 HIS A CA 1
ATOM 825 C C . HIS A 1 103 ? -15.089 7.670 18.249 1.00 89.44 103 HIS A C 1
ATOM 827 O O . HIS A 1 103 ? -15.959 8.259 18.885 1.00 89.44 103 HIS A O 1
ATOM 833 N N . ALA A 1 104 ? -14.856 6.368 18.442 1.00 89.06 104 ALA A N 1
ATOM 834 C CA . ALA A 1 104 ? -15.611 5.564 19.402 1.00 89.06 104 ALA A CA 1
ATOM 835 C C . ALA A 1 104 ? -15.438 6.069 20.843 1.00 89.06 104 ALA A C 1
ATOM 837 O O . ALA A 1 104 ? -16.415 6.138 21.588 1.00 89.06 104 ALA A O 1
ATOM 838 N N . SER A 1 105 ? -14.216 6.455 21.223 1.00 90.06 105 SER A N 1
ATOM 839 C CA . SER A 1 105 ? -13.939 7.026 22.543 1.00 90.06 105 SER A CA 1
ATOM 840 C C . SER A 1 105 ? -14.625 8.378 22.749 1.00 90.06 105 SER A C 1
ATOM 842 O O . SER A 1 105 ? -15.175 8.620 23.819 1.00 90.06 105 SER A O 1
ATOM 844 N N . HIS A 1 106 ? -14.673 9.220 21.712 1.00 90.38 106 HIS A N 1
ATOM 845 C CA . HIS A 1 106 ? -15.359 10.509 21.755 1.00 90.38 106 HIS A CA 1
ATOM 846 C C . HIS A 1 106 ? -16.872 10.339 21.935 1.00 90.38 106 HIS A C 1
ATOM 848 O O . HIS A 1 106 ? -17.453 10.927 22.841 1.00 90.38 106 HIS A O 1
ATOM 854 N N . LEU A 1 107 ? -17.494 9.446 21.159 1.00 90.00 107 LEU A N 1
ATOM 855 C CA . LEU A 1 107 ? -18.920 9.137 21.300 1.00 90.00 107 LEU A CA 1
ATOM 856 C C . LEU A 1 107 ? -19.270 8.537 22.669 1.00 90.00 107 LEU A C 1
ATOM 858 O O . LEU A 1 107 ? -20.362 8.771 23.184 1.00 90.00 107 LEU A O 1
ATOM 862 N N . ALA A 1 108 ? -18.381 7.724 23.249 1.00 89.75 108 ALA A N 1
ATOM 863 C CA . ALA A 1 108 ? -18.581 7.179 24.590 1.00 89.75 108 ALA A CA 1
ATOM 864 C C . ALA A 1 108 ? -18.573 8.289 25.652 1.00 89.75 108 ALA A C 1
ATOM 866 O O . ALA A 1 108 ? -19.466 8.319 26.496 1.00 89.75 108 ALA A O 1
ATOM 867 N N . TYR A 1 109 ? -17.631 9.231 25.547 1.00 89.12 109 TYR A N 1
ATOM 868 C CA . TYR A 1 109 ? -17.544 10.401 26.421 1.00 89.12 109 TYR A CA 1
ATOM 869 C C . TYR A 1 109 ? -18.796 11.290 26.334 1.00 89.12 109 TYR A C 1
ATOM 871 O O . TYR A 1 109 ? -19.364 11.667 27.357 1.00 89.12 109 TYR A O 1
ATOM 879 N N . GLU A 1 110 ? -19.277 11.583 25.122 1.00 89.19 110 GLU A N 1
ATOM 880 C CA . GLU A 1 110 ? -20.486 12.396 24.924 1.00 89.19 110 GLU A CA 1
ATOM 881 C C . GLU A 1 110 ? -21.738 11.744 25.528 1.00 89.19 110 GLU A C 1
ATOM 883 O O . GLU A 1 110 ? -22.530 12.416 26.193 1.00 89.19 110 GLU A O 1
ATOM 888 N N . LYS A 1 111 ? -21.906 10.428 25.341 1.00 87.50 111 LYS A N 1
ATOM 889 C CA . LYS A 1 111 ? -23.031 9.674 25.918 1.00 87.50 111 LYS A CA 1
ATOM 890 C C . LYS A 1 111 ? -23.014 9.679 27.442 1.00 87.50 111 LYS A C 1
ATOM 892 O O . LYS A 1 111 ? -24.074 9.765 28.058 1.00 87.50 111 LYS A O 1
ATOM 8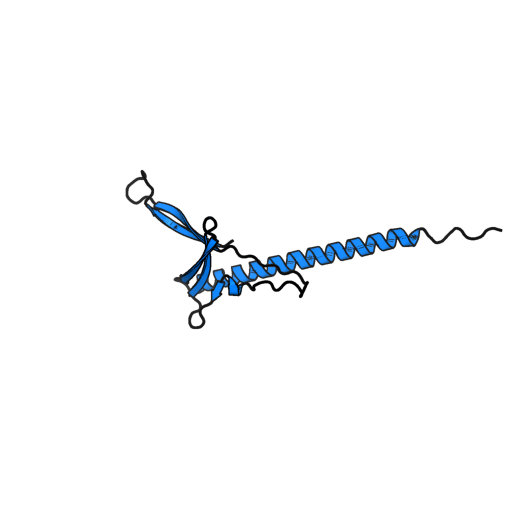97 N N . GLU A 1 112 ? -21.832 9.565 28.044 1.00 84.00 112 GLU A N 1
ATOM 898 C CA . GLU A 1 112 ? -21.682 9.583 29.497 1.00 84.00 112 GLU A CA 1
ATOM 899 C C . GLU A 1 112 ? -22.052 10.958 30.068 1.00 84.00 112 GLU A C 1
ATOM 901 O O . GLU A 1 112 ? -22.856 11.040 30.995 1.00 84.00 112 GLU A O 1
ATOM 906 N N . HIS A 1 113 ? -21.584 12.051 29.458 1.00 77.00 113 HIS A N 1
ATOM 907 C CA . HIS A 1 113 ? -21.897 13.401 29.934 1.00 77.00 113 HIS A CA 1
ATOM 908 C C . HIS A 1 113 ? -23.370 13.801 29.772 1.00 77.00 113 HIS A C 1
ATOM 910 O O . HIS A 1 113 ? -23.925 14.417 30.679 1.00 77.00 113 HIS A O 1
ATOM 916 N N . GLN A 1 114 ? -24.049 13.368 28.707 1.00 65.44 114 GLN A N 1
ATOM 917 C CA . GLN A 1 114 ? -25.495 13.597 28.553 1.00 65.44 114 GLN A CA 1
ATOM 918 C C . GLN A 1 114 ? -26.346 12.863 29.610 1.00 65.44 114 GLN A C 1
ATOM 920 O O . GLN A 1 114 ? -27.435 13.321 29.970 1.00 65.44 114 GLN A O 1
ATOM 925 N N . HIS A 1 115 ? -25.865 11.732 30.138 1.00 61.56 115 HIS A N 1
ATOM 926 C CA . HIS A 1 115 ? -26.564 10.984 31.186 1.00 61.56 115 HIS A CA 1
ATOM 927 C C . HIS A 1 115 ? -26.466 11.672 32.563 1.00 61.56 115 HIS A C 1
ATOM 929 O O . HIS A 1 115 ? -27.421 11.622 33.348 1.00 61.56 115 HIS A O 1
ATOM 935 N N . LEU A 1 116 ? -25.351 12.354 32.861 1.00 57.50 116 LEU A N 1
ATOM 936 C CA . LEU A 1 116 ? -25.201 13.114 34.111 1.00 57.50 116 LEU A CA 1
ATOM 937 C C . LEU A 1 116 ? -26.124 14.343 34.163 1.00 57.50 116 LEU A C 1
ATOM 939 O O . LEU A 1 116 ? -26.726 14.592 35.208 1.00 57.50 116 LEU A O 1
ATOM 943 N N . ASP A 1 117 ? -26.318 15.044 33.044 1.00 58.16 117 ASP A N 1
ATOM 944 C CA . ASP A 1 117 ? -27.173 16.242 32.988 1.00 58.16 117 ASP A CA 1
ATOM 945 C C . ASP A 1 117 ? -28.665 15.929 33.217 1.00 58.16 117 ASP A C 1
ATOM 947 O O . ASP A 1 117 ? -29.405 16.753 33.754 1.00 58.16 117 ASP A O 1
ATOM 951 N N . THR A 1 118 ? -29.115 14.717 32.870 1.00 57.66 118 THR A N 1
ATOM 952 C CA . THR A 1 118 ? -30.522 14.299 33.029 1.00 57.66 118 THR A CA 1
ATOM 953 C C . THR A 1 118 ? -30.823 13.777 34.441 1.00 57.66 118 THR A C 1
ATOM 955 O O . THR A 1 118 ? -31.929 13.947 34.952 1.00 57.66 118 THR A O 1
ATOM 958 N N . THR A 1 119 ? -29.835 13.169 35.107 1.00 56.44 119 THR A N 1
ATOM 959 C CA . THR A 1 119 ? -30.021 12.538 36.429 1.00 56.44 119 THR A CA 1
ATOM 960 C C . THR A 1 119 ? -29.976 13.561 37.578 1.00 56.44 119 THR A C 1
ATOM 962 O O . THR A 1 119 ? -30.567 13.336 38.632 1.00 56.44 119 THR A O 1
ATOM 965 N N . GLY A 1 120 ? -29.332 14.718 37.377 1.00 49.56 120 GLY A N 1
ATOM 966 C CA . GLY A 1 120 ? -29.201 15.779 38.387 1.00 49.56 120 GLY A CA 1
ATOM 967 C C . GLY A 1 120 ? -30.449 16.640 38.635 1.00 49.56 120 GLY A C 1
ATOM 968 O O . GLY A 1 120 ? -30.455 17.414 39.587 1.00 49.56 120 GLY A O 1
ATOM 969 N N . TYR A 1 121 ? -31.506 16.513 37.823 1.00 51.16 121 TYR A N 1
ATOM 970 C CA . TYR A 1 121 ? -32.722 17.342 37.923 1.00 51.16 121 TYR A CA 1
ATOM 971 C C . TYR A 1 121 ? -33.920 16.667 38.623 1.00 51.16 121 TYR A C 1
ATOM 973 O O . TYR A 1 121 ? -34.974 17.288 38.729 1.00 51.16 121 TYR A O 1
ATOM 981 N N . GLN A 1 122 ? -33.800 15.425 39.116 1.00 53.53 122 GLN A N 1
ATOM 982 C CA . GLN A 1 122 ? -34.939 14.673 39.687 1.00 53.53 122 GLN A CA 1
ATOM 983 C C . GLN A 1 122 ? -34.935 14.470 41.211 1.00 53.53 122 GLN A C 1
ATOM 985 O O . GLN A 1 122 ? -35.817 13.793 41.734 1.00 53.53 122 GLN A O 1
ATOM 990 N N . THR A 1 123 ? -34.029 15.088 41.966 1.00 56.44 123 THR A N 1
ATOM 991 C CA . THR A 1 123 ? -34.122 15.093 43.435 1.00 56.44 123 THR A CA 1
ATOM 992 C C . THR A 1 123 ? -34.282 16.522 43.917 1.00 56.44 123 THR A C 1
ATOM 994 O O . THR A 1 123 ? -33.280 17.219 44.019 1.00 56.44 123 THR A O 1
ATOM 997 N N . ASN A 1 124 ? -35.530 16.962 44.109 1.00 56.56 124 ASN A N 1
ATOM 998 C CA . ASN A 1 124 ? -35.995 17.910 45.137 1.00 56.56 124 ASN A CA 1
ATOM 999 C C . ASN A 1 124 ? -37.400 18.414 44.762 1.00 56.56 124 ASN A C 1
ATOM 1001 O O . ASN A 1 124 ? -37.542 19.569 44.397 1.00 56.56 124 ASN A O 1
ATOM 1005 N N . ASP A 1 125 ? -38.421 17.550 44.805 1.00 57.38 125 ASP A N 1
ATOM 1006 C CA . ASP A 1 125 ? -39.828 17.995 44.866 1.00 57.38 125 ASP A CA 1
ATOM 1007 C C . ASP A 1 125 ? -40.743 16.856 45.356 1.00 57.38 125 ASP A C 1
ATOM 1009 O O . ASP A 1 125 ? -41.610 16.336 44.660 1.00 57.38 125 ASP A O 1
ATOM 1013 N N . THR A 1 126 ? -40.499 16.387 46.579 1.00 58.03 126 THR A N 1
ATOM 1014 C CA . THR A 1 126 ? -41.451 15.636 47.423 1.00 58.03 126 THR A CA 1
ATOM 1015 C C . THR A 1 126 ? -40.853 15.730 48.835 1.00 58.03 126 THR A C 1
ATOM 1017 O O . THR A 1 126 ? -39.753 15.237 49.039 1.00 58.03 126 THR A O 1
ATOM 1020 N N . SER A 1 127 ? -41.380 16.409 49.851 1.00 52.19 127 SER A N 1
ATOM 1021 C CA . SER A 1 127 ? -42.753 16.735 50.228 1.00 52.19 127 SER A CA 1
ATOM 1022 C C . SER A 1 127 ? -42.723 17.773 51.368 1.00 52.19 127 SER A C 1
ATOM 1024 O O . SER A 1 127 ? -42.219 17.465 52.448 1.00 52.19 127 SER A O 1
ATOM 1026 N N . GLU A 1 128 ? -43.295 18.959 51.158 1.00 50.34 128 GLU A N 1
ATOM 1027 C CA . GLU A 1 128 ? -43.946 19.739 52.222 1.00 50.34 128 GLU A CA 1
ATOM 1028 C C . GLU A 1 128 ? -45.452 19.468 52.104 1.00 50.34 128 GLU A C 1
ATOM 1030 O O . GLU A 1 128 ? -46.092 19.958 51.174 1.00 50.34 128 GLU A O 1
ATOM 1035 N N . ALA A 1 129 ? -45.995 18.631 52.992 1.00 44.72 129 ALA A N 1
ATOM 1036 C 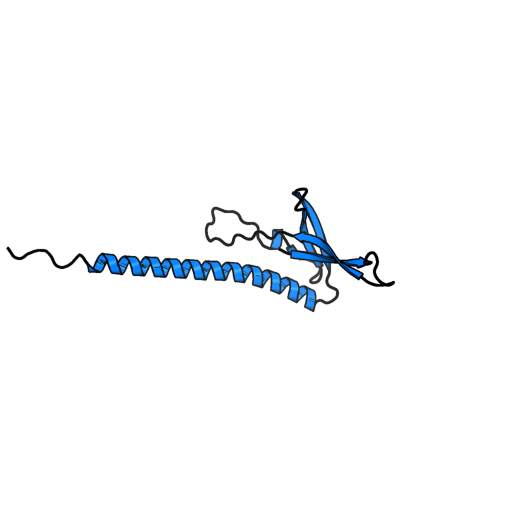CA . ALA A 1 129 ? -47.419 18.548 53.333 1.00 44.72 129 ALA A CA 1
ATOM 1037 C C . ALA A 1 129 ? -47.597 17.729 54.617 1.00 44.72 129 ALA A C 1
ATOM 1039 O O . ALA A 1 129 ? -47.053 16.602 54.668 1.00 44.72 129 ALA A O 1
#

Sequence (129 aa):
LIQLMTDRPKVGGPPGSTEQHLFAQCHIQLDVSIDSSKRTKPMEFWVEKVTDSSRYFVIRISDAQTGREAFIGIGFRERTDATNFKMSLQEYENSLRNEQKAHASHLAYEKEHQHLDTTGYQTNDTSEA

pLDDT: mean 86.1, std 13.64, range [44.72, 97.44]

Secondary structure (DSSP, 8-state):
-EEEEEEEEPTTSSTT-EEEEEEEEE-------S-TTS-PPPHHHHEEEPSS-SSEEEEEEE-TTT--EEEEEEE-SSHHHHHHHHHHHHHHHHHHHHHHHHHHHHHHHHHHHHHHHHHTTSSS-----